Protein AF-A0A0W8CE82-F1 (afdb_monomer)

Mean predicted aligned error: 8.39 Å

Organism: Phytophthora nicotianae (NCBI:txid4792)

Secondary structure (DSSP, 8-state):
--TTTTS-HHHHHHHHHHHHHHHHHHHHTT--HHHHHHHTTSTTHHHHHHHHHHHHHHHHHH-B-TTSPBPPHHHHHHHHHHHHHHHHHHSGGGHHHHHHHHHHHHHHHHHHHHHHHHHHHS--PPP--GGGG--

Radius of gyration: 19.05 Å; Cα contacts (8 Å, |Δi|>4): 88; chains: 1; bounding box: 46×57×49 Å

Solvent-accessible surface area (backbone atoms only — not comparable to full-atom values): 7733 Å² total; per-residue (Å²): 136,58,79,74,72,75,50,56,69,71,57,54,52,49,34,52,52,15,46,52,52,51,54,50,52,32,52,76,72,73,41,55,71,69,58,52,56,57,48,58,74,41,97,58,19,48,61,52,50,52,51,53,53,49,50,49,45,52,49,38,64,66,36,56,46,97,86,68,44,59,48,53,55,71,56,35,52,49,39,41,53,31,28,50,52,53,51,39,66,75,41,58,86,43,33,84,80,31,52,70,57,51,50,52,53,49,53,51,52,49,54,48,40,52,51,53,53,50,57,73,64,49,76,72,74,75,77,86,48,77,73,80,69,67,125

Sequence (135 aa):
MSLTDLAPANTKRARESASRSFKAFLNEEGVTWEYLEVCMKRDNAATVLEAVVDKFGMHLAFKKGRNGQLLARHSVMQYYRQGKNWLLEQFPLLRPATEKNLLKKGQVLERYCMKRESITCVNKAPACTKEALKK

Foldseek 3Di:
DDPVVVDPPVLVVLLVVLQVLLQVVCVVVVHHPVNLVVCCPDPCNLVSLLVSLLVSLVCLQCDADPVRDRDQLVSSLSSSVSNNVSVCVVVVVSCVVRVVVSVVSSVVSSVVNVVVVVVVVPPPDPPCDPVNVPD

pLDDT: mean 87.22, std 13.77, range [44.47, 97.56]

Structure (mmCIF, N/CA/C/O backbone):
data_AF-A0A0W8CE82-F1
#
_entry.id   AF-A0A0W8CE82-F1
#
loop_
_atom_site.group_PDB
_atom_site.id
_atom_site.type_symbol
_atom_site.label_atom_id
_atom_site.label_alt_id
_atom_site.label_comp_id
_atom_site.label_asym_id
_atom_site.label_entity_id
_atom_site.label_seq_id
_atom_site.pdbx_PDB_ins_code
_atom_site.Cartn_x
_atom_site.Cartn_y
_atom_site.Cartn_z
_atom_site.occupancy
_atom_site.B_iso_or_equiv
_atom_site.auth_seq_id
_atom_site.auth_comp_id
_atom_site.auth_asym_id
_atom_site.auth_atom_id
_atom_site.pdbx_PDB_model_num
ATOM 1 N N . MET A 1 1 ? -2.623 25.103 12.164 1.00 50.50 1 MET A N 1
ATOM 2 C CA . MET A 1 1 ? -1.811 24.609 11.030 1.00 50.50 1 MET A CA 1
ATOM 3 C C . MET A 1 1 ? -1.527 23.136 11.256 1.00 50.50 1 MET A C 1
ATOM 5 O O . MET A 1 1 ? -1.114 22.791 12.357 1.00 50.50 1 MET A O 1
ATOM 9 N N . SER A 1 2 ? -1.807 22.278 10.275 1.00 66.12 2 SER A N 1
ATOM 10 C CA . SER A 1 2 ? -1.552 20.837 10.380 1.00 66.12 2 SER A CA 1
ATOM 11 C C . SER A 1 2 ? -0.086 20.535 10.058 1.00 66.12 2 SER A C 1
ATOM 13 O O . SER A 1 2 ? 0.516 21.198 9.215 1.00 66.12 2 SER A O 1
ATOM 15 N N . LEU A 1 3 ? 0.499 19.496 10.664 1.00 60.81 3 LEU A N 1
ATOM 16 C CA . LEU A 1 3 ? 1.855 19.028 10.327 1.00 60.81 3 LEU A CA 1
ATOM 17 C C . LEU A 1 3 ? 1.999 18.666 8.837 1.00 60.81 3 LEU A C 1
ATOM 19 O O . LEU A 1 3 ? 3.092 18.737 8.278 1.00 60.81 3 LEU A O 1
ATOM 23 N N . THR A 1 4 ? 0.895 18.334 8.164 1.00 60.53 4 THR A N 1
ATOM 24 C CA . THR A 1 4 ? 0.859 18.097 6.715 1.00 60.53 4 THR A CA 1
ATOM 25 C C . THR A 1 4 ? 1.080 19.362 5.887 1.00 60.53 4 THR A C 1
ATOM 27 O O . THR A 1 4 ? 1.560 19.268 4.757 1.00 60.53 4 THR A O 1
ATOM 30 N N . ASP A 1 5 ? 0.772 20.545 6.424 1.00 61.12 5 ASP A N 1
ATOM 31 C CA . ASP A 1 5 ? 0.917 21.816 5.707 1.00 61.12 5 ASP A CA 1
ATOM 32 C C . ASP A 1 5 ? 2.386 22.210 5.554 1.00 61.12 5 ASP A C 1
ATOM 34 O O . ASP A 1 5 ? 2.750 22.782 4.526 1.00 61.12 5 ASP A O 1
ATOM 38 N N . LEU A 1 6 ? 3.218 21.787 6.512 1.00 67.00 6 LEU A N 1
ATOM 39 C CA . LEU A 1 6 ? 4.666 22.004 6.569 1.00 67.00 6 LEU A CA 1
ATOM 40 C C . LEU A 1 6 ? 5.466 21.064 5.653 1.00 67.00 6 LEU A C 1
ATOM 42 O O . LEU A 1 6 ? 6.671 21.245 5.483 1.00 67.00 6 LEU A O 1
ATOM 46 N N . ALA A 1 7 ? 4.829 20.046 5.066 1.00 65.12 7 ALA A N 1
ATOM 47 C CA . ALA A 1 7 ? 5.518 19.117 4.182 1.00 65.12 7 ALA A CA 1
ATOM 48 C C . ALA A 1 7 ? 5.980 19.829 2.893 1.00 65.12 7 ALA A C 1
ATOM 50 O O . ALA A 1 7 ? 5.175 20.524 2.259 1.00 65.12 7 ALA A O 1
ATOM 51 N N . PRO A 1 8 ? 7.228 19.608 2.437 1.00 69.88 8 PRO A N 1
ATOM 52 C CA . PRO A 1 8 ? 7.701 20.156 1.173 1.00 69.88 8 PRO A CA 1
ATOM 53 C C . PRO A 1 8 ? 6.796 19.748 0.000 1.00 69.88 8 PRO A C 1
ATOM 55 O O . PRO A 1 8 ? 6.268 18.631 -0.046 1.00 69.88 8 PRO A O 1
ATOM 58 N N . ALA A 1 9 ? 6.635 20.635 -0.986 1.00 70.25 9 ALA A N 1
ATOM 59 C CA . ALA A 1 9 ? 5.718 20.429 -2.114 1.00 70.25 9 ALA A CA 1
ATOM 60 C C . ALA A 1 9 ? 5.980 19.119 -2.887 1.00 70.25 9 ALA A C 1
ATOM 62 O O . ALA A 1 9 ? 5.045 18.455 -3.340 1.00 70.25 9 ALA A O 1
ATOM 63 N N . ASN A 1 10 ? 7.247 18.699 -2.983 1.00 70.69 10 ASN A N 1
ATOM 64 C CA . ASN A 1 10 ? 7.638 17.431 -3.606 1.00 70.69 10 ASN A CA 1
ATOM 65 C C . ASN A 1 10 ? 7.020 16.203 -2.904 1.00 70.69 10 ASN A C 1
ATOM 67 O O . ASN A 1 10 ? 6.655 15.227 -3.558 1.00 70.69 10 ASN A O 1
ATOM 71 N N . THR A 1 11 ? 6.841 16.275 -1.587 1.00 76.00 11 THR A N 1
ATOM 72 C CA . THR A 1 11 ? 6.352 15.190 -0.740 1.00 76.00 11 THR A CA 1
ATOM 73 C C . THR A 1 11 ? 4.834 15.113 -0.834 1.00 76.00 11 THR A C 1
ATOM 75 O O . THR A 1 11 ? 4.297 14.018 -0.997 1.00 76.00 11 THR A O 1
ATOM 78 N N . LYS A 1 12 ? 4.148 16.268 -0.861 1.00 81.75 12 LYS A N 1
ATOM 79 C CA . LYS A 1 12 ? 2.705 16.349 -1.156 1.00 81.75 12 LYS A CA 1
ATOM 80 C C . LYS A 1 12 ? 2.387 15.725 -2.519 1.00 81.75 12 LYS A C 1
ATOM 82 O O . LYS A 1 12 ? 1.566 14.814 -2.604 1.00 81.75 12 LYS A O 1
ATOM 87 N N . ARG A 1 13 ? 3.125 16.108 -3.569 1.00 85.31 13 ARG A N 1
ATOM 88 C CA . ARG A 1 13 ? 2.940 15.557 -4.924 1.00 85.31 13 ARG A CA 1
ATOM 89 C C . ARG A 1 13 ? 3.228 14.053 -5.003 1.00 85.31 13 ARG A C 1
ATOM 91 O O . ARG A 1 13 ? 2.483 13.324 -5.660 1.00 85.31 13 ARG A O 1
ATOM 98 N N . ALA A 1 14 ? 4.288 13.570 -4.350 1.00 86.62 14 ALA A N 1
ATOM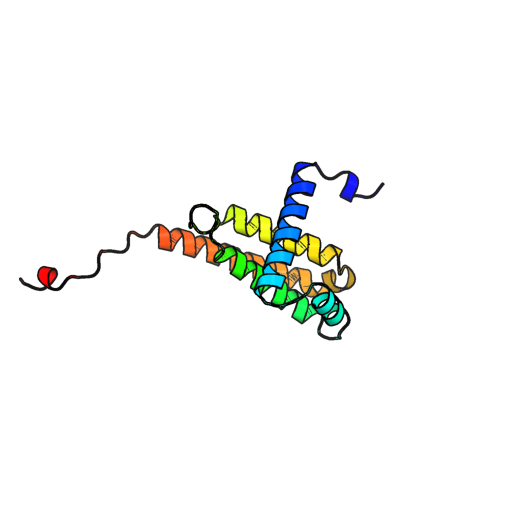 99 C CA . ALA A 1 14 ? 4.602 12.139 -4.318 1.00 86.62 14 ALA A CA 1
ATOM 100 C C . ALA A 1 14 ? 3.492 11.333 -3.627 1.00 86.62 14 ALA A C 1
ATOM 102 O O . ALA A 1 14 ? 3.095 10.274 -4.115 1.00 86.62 14 ALA A O 1
ATOM 103 N N . ARG A 1 15 ? 2.953 11.866 -2.528 1.00 89.62 15 ARG A N 1
ATOM 104 C CA . ARG A 1 15 ? 1.836 11.272 -1.799 1.00 89.62 15 ARG A CA 1
ATOM 105 C C . ARG A 1 15 ? 0.563 11.206 -2.641 1.00 89.62 15 ARG A C 1
ATOM 107 O O . ARG A 1 15 ? -0.034 10.139 -2.735 1.00 89.62 15 ARG A O 1
ATOM 114 N N . GLU A 1 16 ? 0.173 12.303 -3.288 1.00 92.31 16 GLU A N 1
ATOM 115 C CA . GLU A 1 16 ? -0.982 12.326 -4.199 1.00 92.31 16 GLU A CA 1
ATOM 116 C C . GLU A 1 16 ? -0.823 11.354 -5.370 1.00 92.31 16 GLU A C 1
ATOM 118 O O . GLU A 1 16 ? -1.768 10.681 -5.774 1.00 92.31 16 GLU A O 1
ATOM 123 N N . SER A 1 17 ? 0.383 11.260 -5.928 1.00 92.81 17 SER A N 1
ATOM 124 C CA . SER A 1 17 ? 0.653 10.332 -7.028 1.00 92.81 17 SER A CA 1
ATOM 125 C C . SER A 1 17 ? 0.488 8.881 -6.572 1.00 92.81 17 SER A C 1
ATOM 127 O O .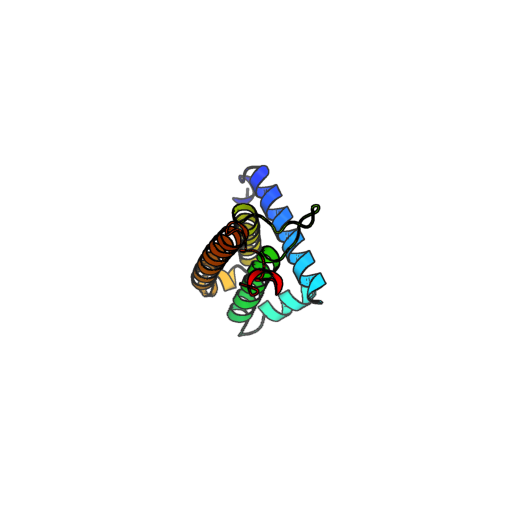 SER A 1 17 ? -0.085 8.063 -7.293 1.00 92.81 17 SER A O 1
ATOM 129 N N . ALA A 1 18 ? 0.931 8.562 -5.353 1.00 93.19 18 ALA A N 1
ATOM 130 C CA . ALA A 1 18 ? 0.757 7.236 -4.780 1.00 93.19 18 ALA A CA 1
ATOM 131 C C . ALA A 1 18 ? -0.701 6.916 -4.440 1.00 93.19 18 ALA A C 1
ATOM 133 O O . ALA A 1 18 ? -1.145 5.810 -4.742 1.00 93.19 18 ALA A O 1
ATOM 134 N N . SER A 1 19 ? -1.467 7.868 -3.897 1.00 95.00 19 SER A N 1
ATOM 135 C CA . SER A 1 19 ? -2.894 7.659 -3.626 1.00 95.00 19 SER A CA 1
ATOM 136 C C . SER A 1 19 ? -3.694 7.450 -4.914 1.00 95.00 19 SER A C 1
ATOM 138 O O . SER A 1 19 ? -4.513 6.535 -4.982 1.00 95.00 19 SER A O 1
ATOM 140 N N . ARG A 1 20 ? -3.403 8.215 -5.977 1.00 95.88 20 ARG A N 1
ATOM 141 C CA . ARG A 1 20 ? -3.992 7.986 -7.308 1.00 95.88 20 ARG A CA 1
ATOM 142 C C . ARG A 1 20 ? -3.630 6.607 -7.853 1.00 95.88 20 ARG A C 1
ATOM 144 O O . ARG A 1 20 ? -4.514 5.899 -8.324 1.00 95.88 20 ARG A O 1
ATOM 151 N N . SER A 1 21 ? -2.362 6.196 -7.755 1.00 95.44 21 SER A N 1
ATOM 152 C CA . SER A 1 21 ? -1.953 4.860 -8.210 1.00 95.44 21 SER A CA 1
ATOM 153 C C . SER A 1 21 ? -2.609 3.740 -7.403 1.00 95.44 21 SER A C 1
ATOM 155 O O . SER A 1 21 ? -2.876 2.687 -7.970 1.00 95.44 21 SER A O 1
ATOM 157 N N . PHE A 1 22 ? -2.858 3.942 -6.109 1.00 97.00 22 PHE A N 1
ATOM 158 C CA . PHE A 1 22 ? -3.555 2.968 -5.273 1.00 97.00 22 PHE A CA 1
ATOM 159 C C . PHE A 1 22 ? -5.029 2.842 -5.666 1.00 97.00 22 PHE A C 1
ATOM 161 O O . PHE A 1 22 ? -5.518 1.734 -5.847 1.00 97.00 22 PHE A O 1
ATOM 168 N N . LYS A 1 23 ? -5.728 3.966 -5.873 1.00 96.81 23 LYS A N 1
ATOM 169 C CA . LYS A 1 23 ? -7.121 3.952 -6.349 1.00 96.81 23 LYS A CA 1
ATOM 170 C C . LYS A 1 23 ? -7.252 3.314 -7.736 1.00 96.81 23 LYS A C 1
ATOM 172 O O . LYS A 1 23 ? -8.185 2.556 -7.962 1.00 96.81 23 LYS A O 1
ATOM 177 N N . ALA A 1 24 ? -6.300 3.568 -8.635 1.00 96.12 24 ALA A N 1
ATOM 178 C CA . ALA A 1 24 ? -6.249 2.892 -9.931 1.00 96.12 24 ALA A CA 1
ATOM 179 C C . ALA A 1 24 ? -6.083 1.371 -9.776 1.00 96.12 24 ALA A C 1
ATOM 181 O O . ALA A 1 24 ? -6.826 0.622 -10.395 1.00 96.12 24 ALA A O 1
ATOM 182 N N . PHE A 1 25 ? -5.183 0.926 -8.892 1.00 96.75 25 PHE A N 1
ATOM 183 C CA . PHE A 1 25 ? -5.023 -0.493 -8.559 1.00 96.75 25 PHE A CA 1
ATOM 184 C C . PHE A 1 25 ? -6.327 -1.123 -8.042 1.00 96.75 25 PHE A C 1
ATOM 186 O O . PHE A 1 25 ? -6.689 -2.204 -8.488 1.00 96.75 25 PHE A O 1
ATOM 193 N N . LEU A 1 26 ? -7.057 -0.448 -7.147 1.00 96.94 26 LEU A N 1
ATOM 194 C CA . LEU A 1 26 ? -8.346 -0.957 -6.669 1.00 96.94 26 LEU A CA 1
ATOM 195 C C . LEU A 1 26 ? -9.346 -1.131 -7.818 1.00 96.94 26 LEU A C 1
ATOM 197 O O . LEU A 1 26 ? -9.965 -2.185 -7.928 1.00 96.94 26 LEU A O 1
ATOM 201 N N . ASN A 1 27 ? -9.448 -0.137 -8.704 1.00 96.25 27 ASN A N 1
ATOM 202 C CA . ASN A 1 27 ? -10.330 -0.209 -9.867 1.00 96.25 27 ASN A CA 1
ATOM 203 C C . ASN A 1 27 ? -9.949 -1.360 -10.814 1.00 96.25 27 ASN A C 1
ATOM 205 O O . ASN A 1 27 ? -10.835 -2.037 -11.326 1.00 96.25 27 ASN A O 1
ATOM 209 N N . GLU A 1 28 ? -8.653 -1.602 -11.032 1.00 95.25 28 GLU A N 1
ATOM 210 C CA . GLU A 1 28 ? -8.158 -2.734 -11.834 1.00 95.25 28 GLU A CA 1
ATOM 211 C C . GLU A 1 28 ? -8.504 -4.094 -11.201 1.00 95.25 28 GLU A C 1
ATOM 213 O O . GLU A 1 28 ? -8.792 -5.049 -11.917 1.00 95.25 28 GLU A O 1
ATOM 218 N N . GLU A 1 29 ? -8.547 -4.175 -9.869 1.00 94.31 29 GLU A N 1
ATOM 219 C CA . GLU A 1 29 ? -9.004 -5.355 -9.119 1.00 94.31 29 GLU A CA 1
ATOM 220 C C . GLU A 1 29 ? -10.542 -5.437 -8.995 1.00 94.31 29 GLU A C 1
ATOM 222 O O . GLU A 1 29 ? -11.061 -6.339 -8.337 1.00 94.31 29 GLU A O 1
ATOM 227 N N . GLY A 1 30 ? -11.291 -4.499 -9.588 1.00 96.31 30 GLY A N 1
ATOM 228 C CA . GLY A 1 30 ? -12.754 -4.442 -9.490 1.00 96.31 30 GLY A CA 1
ATOM 229 C C . GLY A 1 30 ? -13.274 -4.058 -8.099 1.00 96.31 30 GLY A C 1
ATOM 230 O O . GLY A 1 30 ? -14.419 -4.354 -7.758 1.00 96.31 30 GLY A O 1
ATOM 231 N N . VAL A 1 31 ? -12.443 -3.414 -7.279 1.00 96.00 31 VAL A N 1
ATOM 232 C CA . VAL A 1 31 ? -12.765 -2.992 -5.913 1.00 96.00 31 VAL A CA 1
ATOM 233 C C . VAL A 1 31 ? -12.976 -1.483 -5.881 1.00 96.00 31 VAL A C 1
ATOM 235 O O . VAL A 1 31 ? -12.108 -0.718 -6.292 1.00 96.00 31 VAL A O 1
ATOM 238 N N . THR A 1 32 ? -14.106 -1.028 -5.341 1.00 96.38 32 THR A N 1
ATOM 239 C CA . THR A 1 32 ? -14.323 0.409 -5.127 1.00 96.38 32 THR A CA 1
ATOM 240 C C . THR A 1 32 ? -13.709 0.870 -3.807 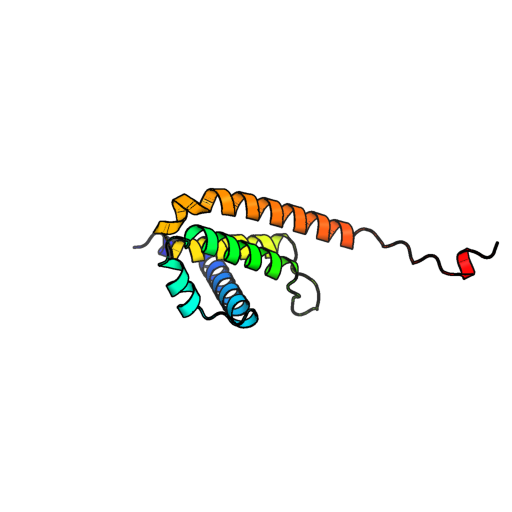1.00 96.38 32 THR A C 1
ATOM 242 O O . THR A 1 32 ? -13.498 0.084 -2.876 1.00 96.38 32 THR A O 1
ATOM 245 N N . TRP A 1 33 ? -13.420 2.167 -3.705 1.00 95.75 33 TRP A N 1
ATOM 246 C CA . TRP A 1 33 ? -12.909 2.747 -2.463 1.00 95.75 33 TRP A CA 1
ATOM 247 C C . TRP A 1 33 ? -13.928 2.622 -1.322 1.00 95.75 33 TRP A C 1
ATOM 249 O O . TRP A 1 33 ? -13.562 2.266 -0.206 1.00 95.75 33 TRP A O 1
ATOM 259 N N . GLU A 1 34 ? -15.209 2.823 -1.619 1.00 96.62 34 GLU A N 1
ATOM 260 C CA . GLU A 1 34 ? -16.311 2.744 -0.658 1.00 96.62 34 GLU A CA 1
ATOM 261 C C . GLU A 1 34 ? -16.448 1.323 -0.097 1.00 96.62 34 GLU A C 1
ATOM 263 O O . GLU A 1 34 ? -16.651 1.135 1.104 1.00 96.62 34 GLU A O 1
ATOM 268 N N . TYR A 1 35 ? -16.276 0.300 -0.944 1.00 96.38 35 TYR A N 1
ATOM 269 C CA . TYR A 1 35 ? -16.255 -1.087 -0.485 1.00 96.38 35 TYR A CA 1
ATOM 270 C C . TYR A 1 35 ? -15.087 -1.339 0.474 1.00 96.38 35 TYR A C 1
ATOM 272 O O . TYR A 1 35 ? -15.267 -1.957 1.527 1.00 96.38 35 TYR A O 1
ATOM 280 N N . LEU A 1 36 ? -13.899 -0.816 0.153 1.00 95.88 36 LEU A N 1
ATOM 281 C CA . LEU A 1 36 ? -12.740 -0.926 1.033 1.00 95.88 36 LEU A CA 1
ATOM 282 C C . LEU A 1 36 ? -12.992 -0.237 2.384 1.00 95.88 36 LEU A C 1
ATOM 284 O O . LEU A 1 36 ? -12.683 -0.821 3.420 1.00 95.88 36 LEU A O 1
ATOM 288 N N . GLU A 1 37 ? -13.598 0.952 2.401 1.00 96.31 37 GLU A N 1
ATOM 289 C CA . GLU A 1 37 ? -13.976 1.651 3.639 1.00 96.31 37 GLU A CA 1
ATOM 290 C C . GLU A 1 37 ? -14.951 0.838 4.498 1.00 96.31 37 GLU A C 1
ATOM 292 O O . GLU A 1 37 ? -14.803 0.793 5.721 1.00 96.31 37 GLU A O 1
ATOM 297 N N . VAL A 1 38 ? -15.919 0.149 3.883 1.00 96.62 38 VAL A N 1
ATOM 298 C CA . VAL A 1 38 ? -16.819 -0.772 4.595 1.00 96.62 38 VAL A CA 1
ATOM 299 C C . VAL A 1 38 ? -16.038 -1.938 5.205 1.00 96.62 38 VAL A C 1
ATOM 301 O O . VAL A 1 38 ? -16.292 -2.303 6.354 1.00 96.62 38 VAL A O 1
ATOM 304 N N . CYS A 1 39 ? -15.062 -2.505 4.490 1.00 95.38 39 CYS A N 1
ATOM 305 C CA . CYS A 1 39 ? -14.202 -3.554 5.041 1.00 95.38 39 CYS A CA 1
ATOM 306 C C . CYS A 1 39 ? -13.386 -3.074 6.251 1.00 95.38 39 CYS A C 1
ATOM 308 O O . CYS A 1 39 ? -13.190 -3.848 7.185 1.00 95.38 39 CYS A O 1
ATOM 310 N N . MET A 1 40 ? -12.959 -1.808 6.273 1.00 95.25 40 MET A N 1
ATOM 311 C CA . MET A 1 40 ? -12.173 -1.247 7.384 1.00 95.25 40 MET A CA 1
ATOM 312 C C . MET A 1 40 ? -12.973 -1.035 8.677 1.00 95.25 40 MET A C 1
ATOM 314 O O . MET A 1 40 ? -12.382 -0.732 9.710 1.00 95.25 40 MET A O 1
ATOM 318 N N . LYS A 1 41 ? -14.298 -1.213 8.643 1.00 94.12 41 LYS A N 1
ATOM 319 C CA . LYS A 1 41 ? -15.177 -1.152 9.824 1.00 94.12 41 LYS A CA 1
ATOM 320 C C . LYS A 1 41 ? -15.445 -2.520 10.458 1.00 94.12 41 LYS A C 1
ATOM 322 O O . LYS A 1 41 ? -16.133 -2.586 11.469 1.00 94.12 41 LYS A O 1
ATOM 327 N N . ARG A 1 42 ? -14.965 -3.607 9.849 1.00 94.56 42 ARG A N 1
ATOM 328 C CA . ARG A 1 42 ? -15.176 -4.982 10.328 1.00 94.56 42 ARG A CA 1
ATOM 329 C C . ARG A 1 42 ? -14.066 -5.403 11.290 1.00 94.56 42 ARG A C 1
ATOM 331 O O . ARG A 1 42 ? -12.969 -4.854 11.250 1.00 94.56 42 ARG A O 1
ATOM 338 N N . ASP A 1 43 ? -14.310 -6.447 12.077 1.00 92.62 43 ASP A N 1
ATOM 339 C CA . ASP A 1 43 ? -13.343 -6.950 13.070 1.00 92.62 43 ASP A CA 1
ATOM 340 C C . ASP A 1 43 ? -12.003 -7.387 12.454 1.00 92.62 43 ASP A C 1
ATOM 342 O O . ASP A 1 43 ? -10.954 -7.321 13.090 1.00 92.62 43 ASP A O 1
ATOM 346 N N . ASN A 1 44 ? -12.006 -7.788 11.180 1.00 94.31 44 ASN A N 1
ATOM 347 C CA . ASN A 1 44 ? -10.811 -8.208 10.448 1.00 94.31 44 ASN A CA 1
ATOM 348 C C . ASN A 1 44 ? -10.104 -7.069 9.683 1.00 94.31 44 ASN A C 1
ATOM 350 O O . ASN A 1 44 ? -9.233 -7.344 8.852 1.00 94.31 44 ASN A O 1
ATOM 354 N N . ALA A 1 45 ? -10.447 -5.804 9.947 1.00 96.38 45 ALA A N 1
ATOM 355 C CA . ALA A 1 45 ? -9.942 -4.642 9.216 1.00 96.38 45 ALA A CA 1
ATOM 356 C C . ALA A 1 45 ? -8.407 -4.571 9.145 1.00 96.38 45 ALA A C 1
ATOM 358 O O . ALA A 1 45 ? -7.855 -4.286 8.084 1.00 96.38 45 ALA A O 1
ATOM 359 N N . ALA A 1 46 ? -7.703 -4.889 10.236 1.00 95.62 46 ALA A N 1
ATOM 360 C CA . ALA A 1 46 ? -6.239 -4.903 10.260 1.00 95.62 46 ALA A CA 1
ATOM 361 C C . ALA A 1 46 ? -5.656 -5.909 9.248 1.00 95.62 46 ALA A C 1
ATOM 363 O O . ALA A 1 46 ? -4.774 -5.571 8.459 1.00 95.62 46 ALA A O 1
ATOM 364 N N . THR A 1 47 ? -6.199 -7.127 9.211 1.00 96.69 47 THR A N 1
ATOM 365 C CA . THR A 1 47 ? -5.781 -8.171 8.266 1.00 96.69 47 THR A CA 1
ATOM 366 C C . THR A 1 47 ? -6.112 -7.793 6.824 1.00 96.69 47 THR A C 1
ATOM 368 O O . THR A 1 47 ? -5.286 -7.990 5.933 1.00 96.69 47 THR A O 1
ATOM 371 N N . VAL A 1 48 ? -7.292 -7.212 6.583 1.00 96.62 48 VAL A N 1
ATOM 372 C CA . VAL A 1 48 ? -7.684 -6.728 5.249 1.00 96.62 48 VAL A CA 1
ATOM 373 C C . VAL A 1 48 ? -6.735 -5.626 4.780 1.00 96.62 48 VAL A C 1
ATOM 375 O O . VAL A 1 48 ? -6.237 -5.684 3.656 1.00 96.62 48 VAL A O 1
ATOM 378 N N . LEU A 1 49 ? -6.427 -4.659 5.645 1.00 96.31 49 LEU A N 1
ATOM 379 C CA . LEU A 1 49 ? -5.495 -3.575 5.353 1.00 96.31 49 LEU A CA 1
ATOM 380 C C . LEU A 1 49 ? -4.109 -4.111 4.985 1.00 96.31 49 LEU A C 1
ATOM 382 O O . LEU A 1 49 ? -3.535 -3.719 3.967 1.00 96.31 49 LEU A O 1
ATOM 386 N N . GLU A 1 50 ? -3.590 -5.049 5.775 1.00 96.50 50 GLU A N 1
ATOM 387 C CA . GLU A 1 50 ? -2.316 -5.703 5.494 1.00 96.50 50 GLU A CA 1
ATOM 388 C C . GLU A 1 50 ? -2.312 -6.468 4.172 1.00 96.50 50 GLU A C 1
ATOM 390 O O . GLU A 1 50 ? -1.291 -6.477 3.485 1.00 96.50 50 GLU A O 1
ATOM 395 N N . ALA A 1 51 ? -3.413 -7.126 3.811 1.00 96.69 51 ALA A N 1
ATOM 396 C CA . ALA A 1 51 ? -3.524 -7.867 2.559 1.00 96.69 51 ALA A CA 1
ATOM 397 C C . ALA A 1 51 ? -3.582 -6.930 1.343 1.00 96.69 51 ALA A C 1
ATOM 399 O O . ALA A 1 51 ? -2.890 -7.159 0.351 1.00 96.69 51 ALA A O 1
ATOM 400 N N . VAL A 1 52 ? -4.367 -5.854 1.421 1.00 97.12 52 VAL A N 1
ATOM 401 C CA . VAL A 1 52 ? -4.529 -4.902 0.313 1.00 97.12 52 VAL A CA 1
ATOM 402 C C . VAL A 1 52 ? -3.230 -4.140 0.044 1.00 97.12 52 VAL A C 1
ATOM 404 O O . VAL A 1 52 ? -2.838 -3.991 -1.112 1.00 97.12 52 VAL A O 1
ATOM 407 N N . VAL A 1 53 ? -2.515 -3.702 1.086 1.00 97.06 53 VAL A N 1
ATOM 408 C CA . VAL A 1 53 ? -1.224 -3.009 0.915 1.00 97.06 53 VAL A CA 1
ATOM 409 C C . VAL A 1 53 ? -0.149 -3.938 0.342 1.00 97.06 53 VAL A C 1
ATOM 411 O O . VAL A 1 53 ? 0.659 -3.509 -0.480 1.00 97.06 53 VAL A O 1
ATOM 414 N N . ASP A 1 54 ? -0.148 -5.211 0.735 1.00 96.50 54 ASP A N 1
ATOM 415 C CA . ASP A 1 54 ? 0.777 -6.222 0.209 1.00 96.50 54 ASP A CA 1
ATOM 416 C C . ASP A 1 54 ? 0.534 -6.494 -1.279 1.00 96.50 54 ASP A C 1
ATOM 418 O O . ASP A 1 54 ? 1.459 -6.433 -2.093 1.00 96.50 54 ASP A O 1
ATOM 422 N N . LYS A 1 55 ? -0.739 -6.684 -1.659 1.00 97.19 55 LYS A N 1
ATOM 423 C CA . LYS A 1 55 ? -1.148 -6.808 -3.064 1.00 97.19 55 LYS A CA 1
ATOM 424 C C . LYS A 1 55 ? -0.779 -5.572 -3.873 1.00 97.19 55 LYS A C 1
ATOM 426 O O . LYS A 1 55 ? -0.249 -5.715 -4.969 1.00 97.19 55 LYS A O 1
ATOM 431 N N . PHE A 1 56 ? -0.980 -4.374 -3.325 1.00 97.56 56 PHE A N 1
ATOM 432 C CA . PHE A 1 56 ? -0.553 -3.137 -3.974 1.00 97.56 56 PHE A CA 1
ATOM 433 C C . PHE A 1 56 ? 0.965 -3.114 -4.214 1.00 97.56 56 PHE A C 1
ATOM 435 O O . PHE A 1 56 ? 1.416 -2.752 -5.300 1.00 97.56 56 PHE A O 1
ATOM 442 N N . GLY A 1 57 ? 1.763 -3.552 -3.235 1.00 96.81 57 GLY A N 1
ATOM 443 C CA . GLY A 1 57 ? 3.209 -3.713 -3.389 1.00 96.81 57 GLY A CA 1
ATOM 444 C C . GLY A 1 57 ? 3.579 -4.639 -4.550 1.00 96.81 57 GLY A C 1
ATOM 445 O O . GLY A 1 57 ? 4.387 -4.272 -5.405 1.00 96.81 57 GLY A O 1
ATOM 446 N N . MET A 1 58 ? 2.939 -5.807 -4.628 1.00 96.31 58 MET A N 1
ATOM 447 C CA . MET A 1 58 ? 3.151 -6.753 -5.727 1.00 96.31 58 MET A CA 1
ATOM 448 C C . MET A 1 58 ? 2.683 -6.203 -7.076 1.00 96.31 58 MET A C 1
ATOM 450 O O . MET A 1 58 ? 3.407 -6.326 -8.063 1.00 96.31 58 MET A O 1
ATOM 454 N N . HIS A 1 59 ? 1.533 -5.529 -7.123 1.00 96.19 59 HIS A N 1
ATOM 455 C CA . HIS A 1 59 ? 1.043 -4.847 -8.318 1.00 96.19 59 HIS A CA 1
ATOM 456 C C . HIS A 1 59 ? 2.089 -3.851 -8.842 1.00 96.19 59 HIS A C 1
ATOM 458 O O . HIS A 1 59 ? 2.459 -3.903 -10.012 1.00 96.19 59 HIS A O 1
ATOM 464 N N . LEU A 1 60 ? 2.663 -3.009 -7.974 1.00 95.81 60 LEU A N 1
ATOM 465 C CA . LEU A 1 60 ? 3.740 -2.085 -8.355 1.00 95.81 60 LEU A CA 1
ATOM 466 C C . LEU A 1 60 ? 4.981 -2.810 -8.895 1.00 95.81 60 LEU A C 1
ATOM 468 O O . LEU A 1 60 ? 5.610 -2.328 -9.838 1.00 95.81 60 LEU A O 1
ATOM 472 N N . ALA A 1 61 ? 5.332 -3.969 -8.332 1.00 94.50 61 ALA A N 1
ATOM 473 C CA . ALA A 1 61 ? 6.463 -4.769 -8.796 1.00 94.50 61 ALA A CA 1
ATOM 474 C C . ALA A 1 61 ? 6.245 -5.395 -10.189 1.00 94.50 61 ALA A C 1
ATOM 476 O O . ALA A 1 61 ? 7.221 -5.756 -10.849 1.00 94.50 61 ALA A O 1
ATOM 477 N N . PHE A 1 62 ? 5.007 -5.500 -10.667 1.00 91.44 62 PHE A N 1
ATOM 478 C CA . PHE A 1 62 ? 4.697 -5.985 -12.018 1.00 91.44 62 PHE A CA 1
ATOM 479 C C . PHE A 1 62 ? 4.173 -4.898 -12.959 1.00 91.44 62 PHE A C 1
ATOM 481 O O . PHE A 1 62 ? 4.083 -5.120 -14.168 1.00 91.44 62 PHE A O 1
ATOM 488 N N . LYS A 1 63 ? 3.883 -3.705 -12.435 1.00 90.75 63 LYS A N 1
ATOM 489 C CA . LYS A 1 63 ? 3.400 -2.576 -13.219 1.00 90.75 63 LYS A CA 1
ATOM 490 C C . LYS A 1 63 ? 4.445 -2.159 -14.247 1.00 90.75 63 LYS A C 1
ATOM 492 O O . LYS A 1 63 ? 5.590 -1.834 -13.915 1.00 90.75 63 LYS A O 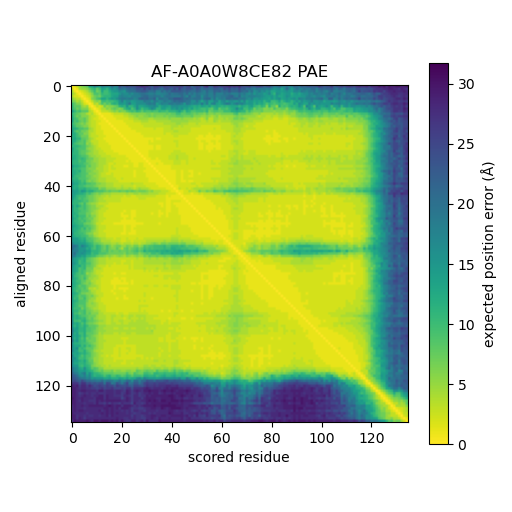1
ATOM 497 N N . LYS A 1 64 ? 4.027 -2.146 -15.510 1.00 88.56 64 LYS A N 1
ATOM 498 C CA . LYS A 1 64 ? 4.816 -1.617 -16.620 1.00 88.56 64 LYS A CA 1
ATOM 499 C C . LYS A 1 64 ? 4.567 -0.117 -16.749 1.00 88.56 64 LYS A C 1
ATOM 501 O O . LYS A 1 64 ? 3.430 0.345 -16.687 1.00 88.56 64 LYS A O 1
ATOM 506 N N . GLY A 1 65 ? 5.642 0.647 -16.897 1.00 83.06 65 GLY A N 1
ATOM 507 C CA . GLY A 1 65 ? 5.585 2.060 -17.242 1.00 83.06 65 GLY A CA 1
ATOM 508 C C . GLY A 1 65 ? 5.241 2.272 -18.718 1.00 83.06 65 GLY A C 1
ATOM 509 O O . GLY A 1 65 ? 5.052 1.324 -19.478 1.00 83.06 65 GLY A O 1
ATOM 510 N N . ARG A 1 66 ? 5.231 3.540 -19.142 1.00 80.94 66 ARG A N 1
ATOM 511 C CA . ARG A 1 66 ? 4.907 3.949 -20.523 1.00 80.94 66 ARG A CA 1
ATOM 512 C C . ARG A 1 66 ? 5.769 3.270 -21.593 1.00 80.94 66 ARG A C 1
ATOM 514 O O . ARG A 1 66 ? 5.296 3.038 -22.694 1.00 80.94 66 ARG A O 1
ATOM 521 N N . ASN A 1 67 ? 7.000 2.901 -21.247 1.00 85.06 67 ASN A N 1
ATOM 522 C CA . ASN A 1 67 ? 7.954 2.287 -22.171 1.00 85.06 67 ASN A CA 1
ATOM 523 C C . ASN A 1 67 ? 7.869 0.746 -22.154 1.00 85.06 67 ASN A C 1
ATOM 525 O O . ASN A 1 67 ? 8.787 0.073 -22.609 1.00 85.06 67 ASN A O 1
ATOM 529 N N . GLY A 1 68 ? 6.837 0.167 -21.527 1.00 87.06 68 GLY A N 1
ATOM 530 C CA . GLY A 1 68 ? 6.676 -1.284 -21.365 1.00 87.06 68 GLY A CA 1
ATOM 531 C C . GLY A 1 68 ? 7.617 -1.929 -20.337 1.00 87.06 68 GLY A C 1
ATOM 532 O O . GLY A 1 68 ? 7.447 -3.102 -20.001 1.00 87.06 68 GLY A O 1
ATOM 533 N N . GLN A 1 69 ? 8.582 -1.175 -19.806 1.00 88.00 69 GLN A N 1
ATOM 534 C CA . GLN A 1 69 ? 9.512 -1.622 -18.770 1.00 88.00 69 GLN A CA 1
ATOM 535 C C . GLN A 1 69 ? 8.858 -1.623 -17.388 1.00 88.00 69 GLN A C 1
ATOM 537 O O . GLN A 1 69 ? 8.032 -0.766 -17.077 1.00 88.00 69 GLN A O 1
ATOM 542 N N . LEU A 1 70 ? 9.256 -2.573 -16.544 1.00 90.62 70 LEU A N 1
ATOM 543 C CA . LEU A 1 70 ? 8.826 -2.628 -15.148 1.00 90.62 70 LEU A CA 1
ATOM 544 C C . LEU A 1 70 ? 9.326 -1.403 -14.374 1.00 90.62 70 LEU A C 1
ATOM 546 O O . LEU A 1 70 ? 10.408 -0.885 -14.647 1.00 90.62 70 LEU A O 1
ATOM 550 N N . LEU A 1 71 ? 8.559 -0.962 -13.374 1.00 91.31 71 LEU A N 1
ATOM 551 C CA . LEU A 1 71 ? 9.001 0.106 -12.475 1.00 91.31 71 LEU A CA 1
ATOM 552 C C . LEU A 1 71 ? 10.311 -0.272 -11.776 1.00 91.31 71 LEU A C 1
ATOM 554 O O . LEU A 1 71 ? 10.404 -1.354 -11.199 1.00 91.31 71 LEU A O 1
ATOM 558 N N . ALA A 1 72 ? 11.291 0.633 -11.765 1.00 91.06 72 ALA A N 1
ATOM 559 C CA . ALA A 1 72 ? 12.541 0.448 -11.030 1.00 91.06 72 ALA A CA 1
ATOM 560 C C . ALA A 1 72 ? 12.286 0.306 -9.519 1.00 91.06 72 ALA A C 1
ATOM 562 O O . ALA A 1 72 ? 11.325 0.873 -8.989 1.00 91.06 72 ALA A O 1
ATOM 563 N N . ARG A 1 73 ? 13.156 -0.414 -8.799 1.00 93.38 73 ARG A N 1
ATOM 564 C CA . ARG A 1 73 ? 13.005 -0.687 -7.359 1.00 93.38 73 ARG A CA 1
ATOM 565 C C . ARG A 1 73 ? 12.762 0.577 -6.547 1.00 93.38 73 ARG A C 1
ATOM 567 O O . ARG A 1 73 ? 11.834 0.613 -5.748 1.00 93.38 73 ARG A O 1
ATOM 574 N N . HIS A 1 74 ? 13.558 1.622 -6.759 1.00 92.69 74 HIS A N 1
ATOM 575 C CA . HIS A 1 74 ? 13.409 2.874 -6.013 1.00 92.69 74 HIS A CA 1
ATOM 576 C C . HIS A 1 74 ? 12.028 3.513 -6.240 1.00 92.69 74 HIS A C 1
ATOM 578 O O . HIS A 1 74 ? 11.426 4.016 -5.293 1.00 92.69 74 HIS A O 1
ATOM 584 N N . SER A 1 75 ? 11.481 3.419 -7.458 1.00 92.31 75 SER A N 1
ATOM 585 C CA . SER A 1 75 ? 10.127 3.883 -7.762 1.00 92.31 75 SER A CA 1
ATOM 586 C C . SER A 1 75 ? 9.076 3.026 -7.053 1.00 92.31 75 SER A C 1
ATOM 588 O O . SE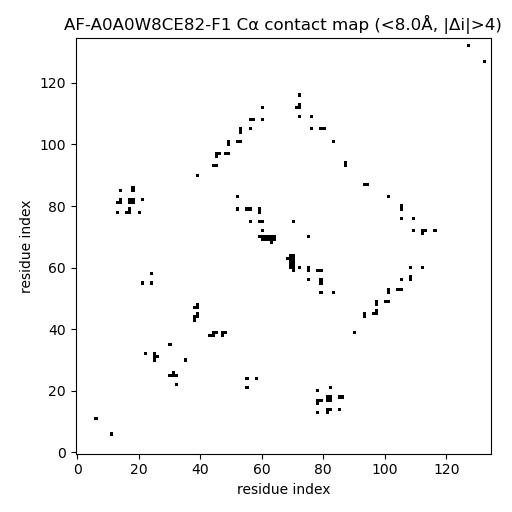R A 1 75 ? 8.207 3.578 -6.383 1.00 92.31 75 SER A O 1
ATOM 590 N N . VAL A 1 76 ? 9.176 1.692 -7.135 1.00 95.12 76 VAL A N 1
ATOM 591 C CA . VAL A 1 76 ? 8.264 0.763 -6.434 1.00 95.12 76 VAL A CA 1
ATOM 592 C C . VAL A 1 76 ? 8.232 1.073 -4.939 1.00 95.12 76 VAL A C 1
ATOM 594 O O . VAL A 1 76 ? 7.159 1.264 -4.369 1.00 95.12 76 VAL A O 1
ATOM 597 N N . MET A 1 77 ? 9.403 1.204 -4.314 1.00 96.12 77 MET A N 1
ATOM 598 C CA . MET A 1 77 ? 9.510 1.475 -2.882 1.00 96.12 77 MET A CA 1
ATOM 599 C C . MET A 1 77 ? 8.966 2.854 -2.503 1.00 96.12 77 MET A C 1
ATOM 601 O O . MET A 1 77 ? 8.326 2.991 -1.458 1.00 96.12 77 MET A O 1
ATOM 605 N N . GLN A 1 78 ? 9.161 3.870 -3.348 1.00 94.88 78 GLN A N 1
ATOM 606 C CA . GLN A 1 78 ? 8.587 5.196 -3.132 1.00 94.88 78 GLN A CA 1
ATOM 607 C C . GLN A 1 78 ? 7.054 5.158 -3.178 1.00 94.88 78 GLN A C 1
ATOM 609 O O . GLN A 1 78 ? 6.410 5.659 -2.254 1.00 94.88 78 GLN A O 1
ATOM 614 N N . TYR A 1 79 ? 6.470 4.534 -4.206 1.00 95.56 79 TYR A N 1
ATOM 615 C CA . TYR A 1 79 ? 5.018 4.380 -4.328 1.00 95.56 79 TYR A CA 1
ATOM 616 C C . TYR A 1 79 ? 4.435 3.559 -3.176 1.00 95.56 79 TYR A C 1
ATOM 618 O O . TYR A 1 79 ? 3.449 3.980 -2.574 1.00 95.56 79 TYR A O 1
ATOM 626 N N . TYR A 1 80 ? 5.073 2.444 -2.813 1.00 96.19 80 TYR A N 1
ATOM 627 C CA . TYR A 1 80 ? 4.655 1.611 -1.688 1.00 96.19 80 TYR A CA 1
ATOM 628 C C . TYR A 1 80 ? 4.669 2.394 -0.372 1.00 96.19 80 TYR A C 1
ATOM 630 O O . TYR A 1 80 ? 3.668 2.422 0.341 1.00 96.19 80 TYR A O 1
ATOM 638 N N . ARG A 1 81 ? 5.772 3.088 -0.051 1.00 95.25 81 ARG A N 1
ATOM 639 C CA . ARG A 1 81 ? 5.899 3.851 1.201 1.00 95.25 81 ARG A CA 1
ATOM 640 C C . ARG A 1 81 ? 4.859 4.965 1.292 1.00 95.25 81 ARG A C 1
ATOM 642 O O . ARG A 1 81 ? 4.230 5.113 2.338 1.00 95.25 81 ARG A O 1
ATOM 649 N N . GLN A 1 82 ? 4.681 5.729 0.217 1.00 95.50 82 GLN A N 1
ATOM 650 C CA . GLN A 1 82 ? 3.723 6.833 0.185 1.00 95.50 82 GLN A CA 1
ATOM 651 C C . GLN A 1 82 ? 2.274 6.333 0.214 1.00 95.50 82 GLN A C 1
ATOM 653 O O . GLN A 1 82 ? 1.471 6.864 0.975 1.00 95.50 82 GLN A O 1
ATOM 658 N N . GLY A 1 83 ? 1.953 5.277 -0.541 1.00 94.94 83 GLY A N 1
ATOM 659 C CA . GLY A 1 83 ? 0.626 4.659 -0.550 1.00 94.94 83 GLY A CA 1
ATOM 660 C C . GLY A 1 83 ? 0.262 4.060 0.807 1.00 94.94 83 GLY A C 1
ATOM 661 O O . GLY A 1 83 ? -0.800 4.366 1.342 1.00 94.94 83 GLY A O 1
ATOM 662 N N . LYS A 1 84 ? 1.183 3.301 1.418 1.00 95.00 84 LYS A N 1
ATOM 663 C CA . LYS A 1 84 ? 1.038 2.764 2.779 1.00 95.00 84 LYS A CA 1
ATOM 664 C C . LYS A 1 84 ? 0.767 3.878 3.789 1.00 95.00 84 LYS A C 1
ATOM 666 O O . LYS A 1 84 ? -0.183 3.790 4.559 1.00 95.00 84 LYS A O 1
ATOM 671 N N . ASN A 1 85 ? 1.605 4.916 3.803 1.00 94.00 85 ASN A N 1
ATOM 672 C CA . ASN A 1 85 ? 1.466 6.011 4.762 1.00 94.00 85 ASN A CA 1
ATOM 673 C C . ASN A 1 85 ? 0.151 6.769 4.565 1.00 94.00 85 ASN A C 1
ATOM 675 O O . ASN A 1 85 ? -0.543 7.009 5.546 1.00 94.00 85 ASN A O 1
ATOM 679 N N . TRP A 1 86 ? -0.218 7.073 3.316 1.00 94.88 86 TRP A N 1
ATOM 680 C CA . TRP A 1 86 ? -1.499 7.704 3.003 1.00 94.88 86 TRP A CA 1
ATOM 681 C C . TRP A 1 86 ? -2.680 6.854 3.487 1.00 94.88 86 TRP A C 1
ATOM 683 O O . TRP A 1 86 ? -3.583 7.396 4.118 1.00 94.88 86 TRP A O 1
ATOM 693 N N . LEU A 1 87 ? -2.652 5.536 3.273 1.00 93.94 87 LEU A N 1
ATOM 694 C CA . LEU A 1 87 ? -3.728 4.636 3.690 1.00 93.94 87 LEU A CA 1
ATOM 695 C C . LEU A 1 87 ? -3.852 4.547 5.220 1.00 93.94 87 LEU A C 1
ATOM 697 O O . LEU A 1 87 ? -4.953 4.612 5.758 1.00 93.94 87 LEU A O 1
ATOM 701 N N . LEU A 1 88 ? -2.723 4.494 5.931 1.00 93.81 88 LEU A N 1
ATOM 702 C CA . LEU A 1 88 ? -2.691 4.539 7.398 1.00 93.81 88 LEU A CA 1
ATOM 703 C C . LEU A 1 88 ? -3.120 5.893 7.979 1.00 93.81 88 LEU A C 1
ATOM 705 O O . LEU A 1 88 ? -3.420 5.981 9.165 1.00 93.81 88 LEU A O 1
ATOM 709 N N . GLU A 1 89 ? -3.108 6.961 7.185 1.00 93.62 89 GLU A N 1
ATOM 710 C CA . GLU A 1 89 ? -3.710 8.241 7.567 1.00 93.62 89 GLU A CA 1
ATOM 711 C C . GLU A 1 89 ? -5.224 8.271 7.321 1.00 93.62 89 GLU A C 1
ATOM 713 O O . GLU A 1 89 ? -5.917 9.001 8.018 1.00 93.62 89 GLU A O 1
ATOM 718 N N . GLN A 1 90 ? -5.751 7.480 6.375 1.00 94.25 90 GLN A N 1
ATOM 719 C CA . GLN A 1 90 ? -7.205 7.314 6.213 1.00 94.25 90 GLN A CA 1
ATOM 720 C C . GLN A 1 90 ? -7.803 6.456 7.339 1.00 94.25 90 GLN A C 1
ATOM 722 O O . GLN A 1 90 ? -8.920 6.709 7.779 1.00 94.25 90 GLN A O 1
ATOM 727 N N . PHE A 1 91 ? -7.041 5.479 7.846 1.00 95.00 91 PHE A N 1
ATOM 728 C CA . PHE A 1 91 ? -7.472 4.564 8.910 1.00 95.00 91 PHE A CA 1
ATOM 729 C C . PHE A 1 91 ? -6.511 4.598 10.112 1.00 95.00 91 PHE A C 1
ATOM 731 O O . PHE A 1 91 ? -5.832 3.605 10.395 1.00 95.00 91 PHE A O 1
ATOM 738 N N . PRO A 1 92 ? -6.431 5.726 10.847 1.00 94.62 92 PRO A N 1
ATOM 739 C CA . PRO A 1 92 ? -5.440 5.911 11.910 1.00 94.62 92 PRO A CA 1
ATOM 740 C C . PRO A 1 92 ? -5.562 4.878 13.039 1.00 94.62 92 PRO A C 1
ATOM 742 O O . PRO A 1 92 ? -4.548 4.480 13.610 1.00 94.62 92 PRO A O 1
ATOM 745 N N . LEU A 1 93 ? -6.774 4.380 13.309 1.00 94.94 93 LEU A N 1
ATOM 746 C CA . LEU A 1 93 ? -7.037 3.361 14.332 1.00 94.94 93 LEU A CA 1
ATOM 747 C C . LEU A 1 93 ? -6.367 2.010 14.031 1.00 94.94 93 LEU A C 1
ATOM 749 O O . LEU A 1 93 ? -6.044 1.265 14.951 1.00 94.94 93 LEU A O 1
ATOM 753 N N . LEU A 1 94 ? -6.115 1.697 12.756 1.00 94.88 94 LEU A N 1
ATOM 754 C CA . LEU A 1 94 ? -5.502 0.431 12.337 1.00 94.88 94 LEU A CA 1
ATOM 755 C C . LEU A 1 94 ? -3.969 0.480 12.347 1.00 94.88 94 LEU A C 1
ATOM 757 O O . LEU A 1 94 ? -3.312 -0.556 12.202 1.00 94.88 94 LEU A O 1
ATOM 761 N N . ARG A 1 95 ? -3.371 1.666 12.517 1.00 94.81 95 ARG A N 1
ATOM 762 C CA . ARG A 1 95 ? -1.916 1.851 12.463 1.00 94.81 95 ARG A CA 1
ATOM 763 C C . ARG A 1 95 ? -1.158 1.039 13.518 1.00 94.81 95 ARG A C 1
ATOM 765 O O . ARG A 1 95 ? -0.256 0.307 13.108 1.00 94.81 95 ARG A O 1
ATOM 772 N N . PRO A 1 96 ? -1.509 1.073 14.819 1.00 95.25 96 PRO A N 1
ATOM 773 C CA . PRO A 1 96 ? -0.757 0.335 15.837 1.00 95.25 96 PRO A CA 1
ATOM 774 C C . PRO A 1 96 ? -0.744 -1.178 15.590 1.00 95.25 96 PRO A C 1
ATOM 776 O O . PRO A 1 96 ? 0.260 -1.839 15.842 1.00 95.25 96 PRO A O 1
ATOM 779 N N . ALA A 1 97 ? -1.843 -1.715 15.052 1.00 94.75 97 ALA A N 1
ATOM 780 C CA . ALA A 1 97 ? -1.988 -3.140 14.778 1.00 94.75 97 ALA A CA 1
ATOM 781 C C . ALA A 1 97 ? -1.198 -3.599 13.539 1.00 94.75 97 ALA A C 1
ATOM 783 O O . ALA A 1 97 ? -0.699 -4.720 13.517 1.00 94.75 97 ALA A O 1
ATOM 784 N N . THR A 1 98 ? -1.061 -2.745 12.518 1.00 95.81 98 THR A N 1
ATOM 785 C CA . THR A 1 98 ? -0.581 -3.166 11.186 1.00 95.81 98 THR A CA 1
ATOM 786 C C . THR A 1 98 ? 0.817 -2.668 10.824 1.00 95.81 98 THR A C 1
ATOM 788 O O . THR A 1 98 ? 1.500 -3.277 9.998 1.00 95.81 98 THR A O 1
ATOM 791 N N . GLU A 1 99 ? 1.304 -1.584 11.434 1.00 93.19 99 GLU A N 1
ATOM 792 C CA . GLU A 1 99 ? 2.522 -0.895 10.987 1.00 93.19 99 GLU A CA 1
ATOM 793 C C . GLU A 1 99 ? 3.770 -1.793 10.996 1.00 93.19 99 GLU A C 1
ATOM 795 O O . GLU A 1 99 ? 4.542 -1.797 10.030 1.00 93.19 99 GLU A O 1
ATOM 800 N N . LYS A 1 100 ? 3.931 -2.621 12.036 1.00 96.06 100 LYS A N 1
ATOM 801 C CA . LYS A 1 100 ? 5.047 -3.573 12.154 1.00 96.06 100 LYS A CA 1
ATOM 802 C C . LYS A 1 100 ? 5.018 -4.634 11.051 1.00 96.06 100 LYS A C 1
ATOM 804 O O . LYS A 1 100 ? 6.063 -4.959 10.483 1.00 96.06 100 LYS A O 1
ATOM 809 N N . ASN A 1 101 ? 3.844 -5.172 10.734 1.00 96.50 101 ASN A N 1
ATOM 810 C CA . ASN A 1 101 ? 3.692 -6.195 9.700 1.00 96.50 101 ASN A CA 1
ATOM 811 C C . ASN A 1 101 ? 3.878 -5.601 8.303 1.00 96.50 101 ASN A C 1
ATOM 813 O O . ASN A 1 101 ? 4.620 -6.154 7.491 1.00 96.50 101 ASN A O 1
ATOM 817 N N . LEU A 1 102 ? 3.309 -4.423 8.048 1.00 96.31 102 LEU A N 1
ATOM 818 C CA . LEU A 1 102 ? 3.493 -3.690 6.796 1.00 96.31 102 LEU A CA 1
ATOM 819 C C . LEU A 1 102 ? 4.955 -3.286 6.554 1.00 96.31 102 LEU A C 1
ATOM 821 O O . LEU A 1 102 ? 5.399 -3.230 5.403 1.00 96.31 102 LEU A O 1
ATOM 825 N N . LEU A 1 103 ? 5.726 -3.019 7.615 1.00 95.62 103 LEU A N 1
ATOM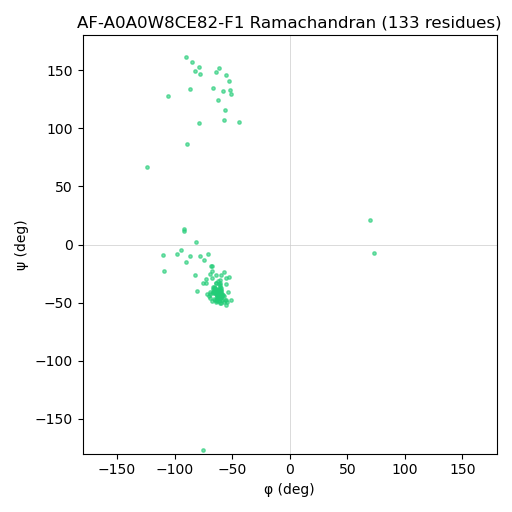 826 C CA . LEU A 1 103 ? 7.167 -2.793 7.509 1.00 95.62 103 LEU A CA 1
ATOM 827 C C . LEU A 1 103 ? 7.898 -4.058 7.038 1.00 95.62 103 LEU A C 1
ATOM 829 O O . LEU A 1 103 ? 8.678 -3.986 6.089 1.00 95.62 103 LEU A O 1
ATOM 833 N N . LYS A 1 104 ? 7.607 -5.218 7.643 1.00 97.38 104 LYS A N 1
ATOM 834 C CA . LYS A 1 104 ? 8.185 -6.508 7.226 1.00 97.38 104 LYS A CA 1
ATOM 835 C C . LYS A 1 104 ? 7.831 -6.842 5.775 1.00 97.38 104 LYS A C 1
ATOM 837 O O . LYS A 1 104 ? 8.717 -7.191 5.000 1.00 97.38 104 LYS A O 1
ATOM 842 N N . LYS A 1 105 ? 6.564 -6.673 5.387 1.00 96.75 105 LYS A N 1
ATOM 843 C CA . LYS A 1 105 ? 6.102 -6.876 4.003 1.00 96.75 105 LYS A CA 1
ATOM 844 C C . LYS A 1 105 ? 6.813 -5.943 3.020 1.00 96.75 105 LYS A C 1
ATOM 846 O O . LYS A 1 105 ? 7.281 -6.388 1.978 1.00 96.75 105 LYS A O 1
ATOM 851 N N . GLY A 1 106 ? 7.021 -4.681 3.401 1.00 96.31 106 GLY A N 1
ATOM 852 C CA . GLY A 1 106 ? 7.814 -3.732 2.613 1.00 96.31 106 GLY A CA 1
ATOM 853 C C . GLY A 1 106 ? 9.266 -4.178 2.403 1.00 96.31 106 GLY A C 1
ATOM 854 O O . GLY A 1 106 ? 9.789 -4.060 1.299 1.00 96.31 106 GLY A O 1
ATOM 855 N N . GLN A 1 107 ? 9.912 -4.744 3.426 1.00 97.06 107 GLN A N 1
ATOM 856 C CA . GLN A 1 107 ? 11.268 -5.296 3.297 1.00 97.06 107 GLN A CA 1
ATOM 857 C C . GLN A 1 107 ? 11.309 -6.525 2.379 1.00 97.06 107 GLN A C 1
ATOM 859 O O . GLN A 1 107 ? 12.259 -6.693 1.615 1.00 97.06 107 GLN A O 1
ATOM 864 N N . VAL A 1 108 ? 10.290 -7.388 2.438 1.00 97.00 108 VAL A N 1
ATOM 865 C CA . VAL A 1 108 ? 10.160 -8.538 1.528 1.00 97.00 108 VAL A CA 1
ATOM 866 C C . VAL A 1 108 ? 10.000 -8.061 0.084 1.00 97.00 108 VAL A C 1
ATOM 868 O O . VAL A 1 108 ? 10.716 -8.546 -0.794 1.00 97.00 108 VAL A O 1
ATOM 871 N N . LEU A 1 109 ? 9.144 -7.063 -0.150 1.00 96.62 109 LEU A N 1
ATOM 872 C CA . LEU A 1 109 ? 8.956 -6.436 -1.458 1.00 96.62 109 LEU A CA 1
ATOM 873 C C . LEU A 1 109 ? 10.261 -5.842 -2.006 1.00 96.62 109 LEU A C 1
ATOM 875 O O . LEU A 1 109 ? 10.579 -6.025 -3.182 1.00 96.62 109 LEU A O 1
ATOM 879 N N . GLU A 1 110 ? 11.042 -5.163 -1.165 1.00 95.88 110 GLU A N 1
ATOM 880 C CA . GLU A 1 110 ? 12.318 -4.586 -1.586 1.00 95.88 110 GLU A CA 1
ATOM 881 C C . GLU A 1 110 ? 13.314 -5.664 -2.028 1.00 95.88 110 GLU A C 1
ATOM 883 O O . GLU A 1 110 ? 13.886 -5.565 -3.117 1.00 95.88 110 GLU A O 1
ATOM 888 N N . ARG A 1 111 ? 13.476 -6.729 -1.230 1.00 95.50 111 ARG A N 1
ATOM 889 C CA . ARG A 1 111 ? 14.334 -7.873 -1.586 1.00 95.50 111 ARG A CA 1
ATOM 890 C C . ARG A 1 111 ? 13.860 -8.551 -2.867 1.00 95.50 111 ARG A C 1
ATOM 892 O O . ARG A 1 111 ? 14.685 -8.964 -3.680 1.00 95.50 111 ARG A O 1
ATOM 899 N N . TYR A 1 112 ? 12.546 -8.667 -3.054 1.00 94.12 112 TYR A N 1
ATOM 900 C CA . TYR A 1 112 ? 11.970 -9.193 -4.286 1.00 94.12 112 TYR A CA 1
ATOM 901 C C . TYR A 1 112 ? 12.353 -8.324 -5.491 1.00 94.12 112 TYR A C 1
ATOM 903 O O . TYR A 1 112 ? 12.868 -8.842 -6.480 1.00 94.12 112 TYR A O 1
ATOM 911 N N . CYS A 1 113 ? 12.195 -7.001 -5.393 1.00 92.12 113 CYS A N 1
ATOM 912 C CA . CYS A 1 113 ? 12.575 -6.077 -6.461 1.00 92.12 113 CYS A CA 1
ATOM 913 C C . CYS A 1 113 ? 14.079 -6.122 -6.771 1.00 92.12 113 CYS A C 1
ATOM 915 O O . CYS A 1 113 ? 14.442 -6.082 -7.944 1.00 92.12 113 CYS A O 1
ATOM 917 N N . MET A 1 114 ? 14.942 -6.269 -5.756 1.00 90.06 114 MET A N 1
ATOM 918 C CA . MET A 1 114 ? 16.388 -6.457 -5.953 1.00 90.06 114 MET A CA 1
ATOM 919 C C . MET A 1 114 ? 16.694 -7.728 -6.754 1.00 90.06 114 MET A C 1
ATOM 921 O O . MET A 1 114 ? 17.456 -7.682 -7.715 1.00 90.06 114 MET A O 1
ATOM 925 N N . LYS A 1 115 ? 16.071 -8.859 -6.397 1.00 87.44 115 LYS A N 1
ATOM 926 C CA . LYS A 1 115 ? 16.239 -10.122 -7.135 1.00 87.44 115 LYS A CA 1
ATOM 927 C C . LYS A 1 115 ? 15.689 -10.036 -8.556 1.00 87.44 115 LYS A C 1
ATOM 929 O O . LYS A 1 115 ? 16.261 -10.595 -9.480 1.00 87.44 115 LYS A O 1
ATOM 934 N N . ARG A 1 116 ? 14.573 -9.334 -8.747 1.00 85.31 116 ARG A N 1
ATOM 935 C CA . ARG A 1 116 ? 13.980 -9.111 -10.068 1.00 85.31 116 ARG A CA 1
ATOM 936 C C . ARG A 1 116 ? 14.935 -8.327 -10.972 1.00 85.31 116 ARG A C 1
ATOM 938 O O . ARG A 1 116 ? 15.112 -8.713 -12.120 1.00 85.31 116 ARG A O 1
ATOM 945 N N . GLU A 1 117 ? 15.564 -7.278 -10.439 1.00 78.56 117 GLU A N 1
ATOM 946 C CA . GLU A 1 117 ? 16.596 -6.499 -11.138 1.00 78.56 117 GLU A CA 1
ATOM 947 C C . GLU A 1 117 ? 17.834 -7.351 -11.449 1.00 78.56 117 GLU A C 1
ATOM 949 O O . GLU A 1 117 ? 18.321 -7.332 -12.577 1.00 78.56 11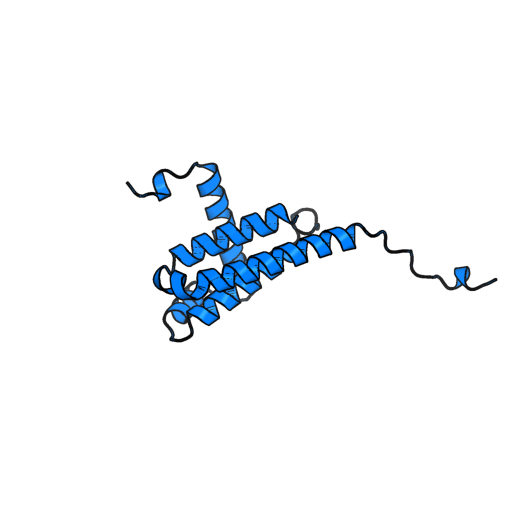7 GLU A O 1
ATOM 954 N N . SER A 1 118 ? 18.305 -8.171 -10.502 1.00 69.69 118 SER A N 1
ATOM 955 C CA . SER A 1 118 ? 19.451 -9.048 -10.756 1.00 69.69 118 SER A CA 1
ATOM 956 C C . SER A 1 118 ? 19.149 -10.123 -11.803 1.00 69.69 118 SER A C 1
ATOM 958 O O . SER A 1 118 ? 19.988 -10.355 -12.662 1.00 69.69 118 SER A O 1
ATOM 960 N N . ILE A 1 119 ? 17.951 -10.722 -11.807 1.00 61.56 119 ILE A N 1
ATOM 961 C CA . ILE A 1 119 ? 17.523 -11.704 -12.822 1.00 61.56 119 ILE A CA 1
ATOM 962 C C . ILE A 1 119 ? 17.411 -11.059 -14.208 1.00 61.56 119 ILE A C 1
ATOM 964 O O . ILE A 1 119 ? 17.774 -11.692 -15.195 1.00 61.56 119 ILE A O 1
ATOM 968 N N . THR A 1 120 ? 16.952 -9.806 -14.304 1.00 56.53 120 THR A N 1
ATOM 969 C CA . THR A 1 120 ? 17.000 -9.059 -15.573 1.00 56.53 120 THR A CA 1
ATOM 970 C C . THR A 1 120 ? 18.426 -8.722 -16.017 1.00 56.53 120 THR A C 1
ATOM 972 O O . THR A 1 120 ? 18.640 -8.527 -17.209 1.00 56.53 120 THR A O 1
ATOM 975 N N . CYS A 1 121 ? 19.392 -8.686 -15.091 1.00 46.50 121 CYS A N 1
ATOM 976 C CA . CYS A 1 121 ? 20.814 -8.454 -15.367 1.00 46.50 121 CYS A CA 1
ATOM 977 C C . CYS A 1 121 ? 21.620 -9.736 -15.637 1.00 46.50 121 CYS A C 1
ATOM 979 O O . CYS A 1 121 ? 22.736 -9.643 -16.147 1.00 46.50 121 CYS A O 1
ATOM 981 N N . VAL A 1 122 ? 21.103 -10.930 -15.324 1.00 44.47 122 VAL A N 1
ATOM 982 C CA . VAL A 1 122 ? 21.729 -12.170 -15.792 1.00 44.47 122 VAL A CA 1
ATOM 983 C C . VAL A 1 122 ? 21.312 -12.339 -17.244 1.00 44.47 122 VAL A C 1
ATOM 985 O O . VAL A 1 122 ? 20.167 -12.696 -17.521 1.00 44.47 122 VAL A O 1
ATOM 988 N N . ASN A 1 123 ? 22.235 -12.063 -18.169 1.00 51.62 123 ASN A N 1
ATOM 989 C CA . ASN A 1 123 ? 22.121 -12.492 -19.559 1.00 51.62 123 ASN A CA 1
ATOM 990 C C . ASN A 1 123 ? 21.662 -13.952 -19.548 1.00 51.62 123 ASN A C 1
ATOM 992 O O . ASN A 1 123 ? 22.436 -14.838 -19.180 1.00 51.62 123 ASN A O 1
ATOM 996 N N . LYS A 1 124 ? 20.388 -14.208 -19.870 1.00 55.25 124 LYS A N 1
ATOM 997 C CA . LYS A 1 124 ? 19.912 -15.576 -20.053 1.00 55.25 124 LYS A CA 1
ATOM 998 C C . LYS A 1 124 ? 20.822 -16.165 -21.119 1.00 55.25 124 LYS A C 1
ATOM 1000 O O . LYS A 1 124 ? 20.836 -15.654 -22.238 1.00 55.25 124 LYS A O 1
ATOM 1005 N N . ALA A 1 125 ? 21.605 -17.182 -20.764 1.00 58.22 125 ALA A N 1
ATOM 1006 C CA . ALA A 1 125 ? 22.313 -17.953 -21.769 1.00 58.22 125 ALA A CA 1
ATOM 1007 C C . ALA A 1 125 ? 21.265 -18.369 -22.816 1.00 58.22 125 ALA A C 1
ATOM 1009 O O . ALA A 1 125 ? 20.174 -18.807 -22.419 1.00 58.22 125 ALA A O 1
ATOM 1010 N N . PRO A 1 126 ? 21.516 -18.141 -24.116 1.00 63.44 126 PRO A N 1
ATOM 1011 C CA . PRO A 1 126 ? 20.566 -18.523 -25.146 1.00 63.44 126 PRO A CA 1
ATOM 1012 C C . PRO A 1 126 ? 20.206 -19.998 -24.956 1.00 63.44 126 PRO A C 1
ATOM 1014 O O . PRO A 1 126 ? 21.054 -20.808 -24.573 1.00 63.44 126 PRO A O 1
ATOM 1017 N N . ALA A 1 127 ? 18.928 -20.328 -25.156 1.00 61.88 127 ALA A N 1
ATOM 1018 C CA . ALA A 1 127 ? 18.466 -21.704 -25.037 1.00 61.88 127 ALA A CA 1
ATOM 1019 C C . ALA A 1 127 ? 19.357 -22.603 -25.903 1.00 61.88 127 ALA A C 1
ATOM 1021 O O . ALA A 1 127 ? 19.640 -22.255 -27.050 1.00 61.88 127 ALA A O 1
ATOM 1022 N N . CYS A 1 128 ? 19.811 -23.730 -25.349 1.00 60.06 128 CYS A N 1
ATOM 1023 C CA . CYS A 1 128 ? 20.611 -24.697 -26.091 1.00 60.06 128 CYS A CA 1
ATOM 1024 C C . CYS A 1 128 ? 19.808 -25.138 -27.324 1.00 60.06 128 CYS A C 1
ATOM 1026 O O . CYS A 1 128 ? 18.777 -25.804 -27.201 1.00 60.06 128 CYS A O 1
ATOM 1028 N N . THR A 1 129 ? 20.217 -24.683 -28.508 1.00 74.56 129 THR A N 1
ATOM 1029 C CA . THR A 1 129 ? 19.572 -25.055 -29.767 1.00 74.56 129 THR A CA 1
ATOM 1030 C C . THR A 1 129 ? 20.046 -26.448 -30.170 1.00 74.56 129 THR A C 1
ATOM 1032 O O . THR A 1 129 ? 21.153 -26.859 -29.831 1.00 74.56 129 THR A O 1
ATOM 1035 N N . LYS A 1 130 ? 19.225 -27.19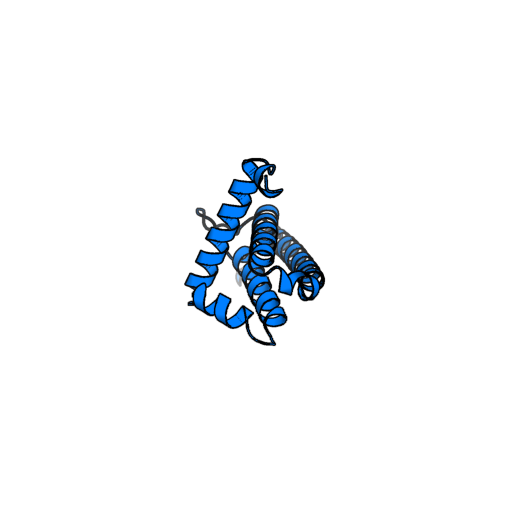7 -30.919 1.00 69.88 130 LYS A N 1
ATOM 1036 C CA . LYS A 1 130 ? 19.597 -28.536 -31.425 1.00 69.88 130 LYS A CA 1
ATOM 1037 C C . LYS A 1 130 ? 20.933 -28.548 -32.183 1.00 69.88 130 LYS A C 1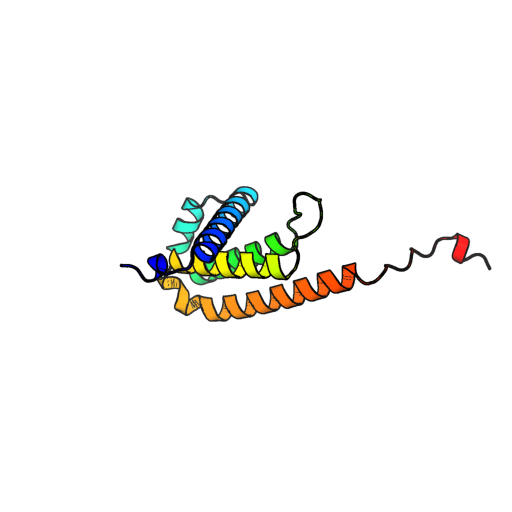
ATOM 1039 O O . LYS A 1 130 ? 21.616 -29.563 -32.174 1.00 69.88 130 LYS A O 1
ATOM 1044 N N . GLU A 1 131 ? 21.310 -27.429 -32.797 1.00 70.88 131 GLU A N 1
ATOM 1045 C CA . GLU A 1 131 ? 22.591 -27.254 -33.492 1.00 70.88 131 GLU A CA 1
ATOM 1046 C C . GLU A 1 131 ? 23.795 -27.265 -32.534 1.00 70.88 131 GLU A C 1
ATOM 1048 O O . GLU A 1 131 ? 24.860 -27.739 -32.903 1.00 70.88 131 GLU A O 1
ATOM 1053 N N . ALA A 1 132 ? 23.629 -26.846 -31.274 1.00 69.19 132 ALA A N 1
ATOM 1054 C CA . ALA A 1 132 ? 24.682 -26.911 -30.256 1.00 69.19 132 ALA A CA 1
ATOM 1055 C C . ALA A 1 132 ? 24.940 -28.339 -29.728 1.00 69.19 132 ALA A C 1
ATOM 1057 O O . ALA A 1 132 ? 25.939 -28.575 -29.050 1.00 69.19 132 ALA A O 1
ATOM 1058 N N . LEU A 1 133 ? 24.042 -29.287 -30.026 1.00 66.50 133 LEU A N 1
ATOM 1059 C CA . LEU A 1 133 ? 24.129 -30.690 -29.606 1.00 66.50 133 LEU A CA 1
ATOM 1060 C C . LEU A 1 133 ? 24.709 -31.615 -30.685 1.00 66.50 133 LEU A C 1
ATOM 1062 O O . LEU A 1 133 ? 24.966 -32.782 -30.401 1.00 66.50 133 LEU A O 1
ATOM 1066 N N . LYS A 1 134 ? 24.913 -31.123 -31.911 1.00 63.91 134 LYS A N 1
ATOM 1067 C CA . LYS A 1 134 ? 25.561 -31.881 -32.986 1.00 63.91 134 LYS A CA 1
ATOM 1068 C C . LYS A 1 134 ? 27.071 -31.635 -32.920 1.00 63.91 134 LYS A C 1
ATOM 1070 O O . LYS A 1 134 ? 27.575 -30.706 -33.544 1.00 63.91 134 LYS A O 1
ATOM 1075 N N . LYS A 1 135 ? 27.767 -32.430 -32.109 1.00 55.31 135 LYS A N 1
ATOM 1076 C CA . LYS A 1 135 ? 29.206 -32.671 -32.273 1.00 55.31 135 LYS A CA 1
ATOM 1077 C C . LYS A 1 135 ? 29.415 -33.890 -33.155 1.00 55.31 135 LYS A C 1
ATOM 1079 O O . LYS A 1 135 ? 28.603 -34.831 -33.016 1.00 55.31 135 LYS A O 1
#